Protein AF-A0A8X7TJI8-F1 (afdb_monomer_lite)

Sequence (92 aa):
MGLNLNPILRQELANLDKDTESRKTAMKALKSYVKDLDSKAIPSFLAQVSETKETNSLSGEYTISLYEILARVHGPNIVPRSIPSCPPSSRP

Foldseek 3Di:
DDDPDDVLLVCLLVLCPPDPVSVVVSLVVLLVCLLVDDPVCVVVSLVVLVVSVVPDPSSVVSNVVSVVSNCVRCVVVPDDPDPPPDDPPDDD

pLDDT: mean 71.66, std 13.1, range [38.84, 87.88]

Secondary structure (DSSP, 8-state):
------HHHHHHHHHTTS-HHHHHHHHHHHHHHHHH--TTTHHHHHHHHHHGGGS-TTHHHHHHHHHHHHHHHTHHHHS-S-----------

Radius of gyration: 17.38 Å; chains: 1; bounding box: 61×24×35 Å

Structure (mmCIF, N/CA/C/O backbone):
data_AF-A0A8X7TJI8-F1
#
_entry.id   AF-A0A8X7TJI8-F1
#
loop_
_atom_site.group_PDB
_atom_site.id
_atom_site.type_symbol
_atom_site.label_atom_id
_atom_site.label_alt_id
_atom_site.label_comp_id
_atom_site.label_asym_id
_atom_site.label_entity_id
_atom_site.label_seq_id
_atom_site.pdbx_PDB_ins_code
_atom_site.Cartn_x
_atom_site.Cartn_y
_atom_site.Cartn_z
_atom_site.occupancy
_atom_site.B_iso_or_equiv
_atom_site.auth_seq_id
_atom_site.auth_comp_id
_atom_site.auth_asym_id
_atom_site.auth_atom_id
_atom_site.pdbx_PDB_model_num
ATOM 1 N N . MET A 1 1 ? -11.433 12.811 -13.924 1.00 38.84 1 MET A N 1
ATOM 2 C CA . MET A 1 1 ? -11.788 11.550 -14.610 1.00 38.84 1 MET A CA 1
ATOM 3 C C . MET A 1 1 ? -11.196 10.427 -13.788 1.00 38.84 1 MET A C 1
ATOM 5 O O . MET A 1 1 ? -9.981 10.334 -13.695 1.00 38.84 1 MET A O 1
ATOM 9 N N . GLY A 1 2 ? -12.060 9.714 -13.064 1.00 46.69 2 GLY A N 1
ATOM 10 C CA . GLY A 1 2 ? -11.662 8.752 -12.045 1.00 46.69 2 GLY A CA 1
ATOM 11 C C . GLY A 1 2 ? -10.954 7.569 -12.677 1.00 46.69 2 GLY A C 1
ATOM 12 O O . GLY A 1 2 ? -11.512 6.897 -13.544 1.00 46.69 2 GLY A O 1
ATOM 13 N N . LEU A 1 3 ? -9.722 7.336 -12.236 1.00 53.06 3 LEU A N 1
ATOM 14 C CA . LEU A 1 3 ? -9.038 6.071 -12.428 1.00 53.06 3 LEU A CA 1
ATOM 15 C C . LEU A 1 3 ? -10.051 4.967 -12.043 1.00 53.06 3 LEU A C 1
ATOM 17 O O . LEU A 1 3 ? -10.669 5.031 -10.978 1.00 53.06 3 LEU A O 1
ATOM 21 N N . ASN A 1 4 ? -10.321 4.015 -12.938 1.00 51.31 4 ASN A N 1
ATOM 22 C CA . ASN A 1 4 ? -11.167 2.858 -12.630 1.00 51.31 4 ASN A CA 1
ATOM 23 C C . ASN A 1 4 ? -10.357 1.958 -11.688 1.00 51.31 4 ASN A C 1
ATOM 25 O O . ASN A 1 4 ? -9.578 1.113 -12.118 1.00 51.31 4 ASN A O 1
ATOM 29 N N . LEU A 1 5 ? -10.429 2.276 -10.398 1.00 57.31 5 LEU A N 1
ATOM 30 C CA . LEU A 1 5 ? -9.540 1.758 -9.369 1.00 57.31 5 LEU A CA 1
ATOM 31 C C . LEU A 1 5 ? -10.140 0.538 -8.696 1.00 57.31 5 LEU A C 1
ATOM 33 O O . LEU A 1 5 ? -11.341 0.482 -8.437 1.00 57.31 5 LEU A O 1
ATOM 37 N N . ASN A 1 6 ? -9.260 -0.397 -8.349 1.00 70.19 6 ASN A N 1
ATOM 38 C CA . ASN A 1 6 ? -9.602 -1.565 -7.560 1.00 70.19 6 ASN A CA 1
ATOM 39 C C . ASN A 1 6 ? -10.234 -1.103 -6.225 1.00 70.19 6 ASN A C 1
ATOM 41 O O . ASN A 1 6 ? -9.537 -0.483 -5.414 1.00 70.19 6 ASN A O 1
ATOM 45 N N . PRO A 1 7 ? -11.536 -1.352 -5.986 1.00 73.88 7 PRO A N 1
ATOM 46 C CA . PRO A 1 7 ? -12.248 -0.845 -4.809 1.00 73.88 7 PRO A CA 1
ATOM 47 C C . PRO A 1 7 ? -11.626 -1.344 -3.502 1.00 73.88 7 PRO A C 1
ATOM 49 O O . PRO A 1 7 ? -11.668 -0.650 -2.488 1.00 73.88 7 PRO A O 1
ATOM 52 N N . ILE A 1 8 ? -10.968 -2.502 -3.560 1.00 77.81 8 ILE A N 1
ATOM 53 C CA . ILE A 1 8 ? -10.253 -3.115 -2.445 1.00 77.81 8 ILE A CA 1
ATOM 54 C C . ILE A 1 8 ? -9.111 -2.208 -1.972 1.00 77.81 8 ILE A C 1
ATOM 56 O O . ILE A 1 8 ? -8.954 -1.993 -0.778 1.00 77.81 8 ILE A O 1
ATOM 60 N N . LEU A 1 9 ? -8.348 -1.605 -2.889 1.00 78.50 9 LEU A N 1
ATOM 61 C CA . LEU A 1 9 ? -7.206 -0.771 -2.508 1.00 78.50 9 LEU A CA 1
ATOM 62 C C . LEU A 1 9 ? -7.637 0.485 -1.753 1.00 78.50 9 LEU A C 1
ATOM 64 O O . LEU A 1 9 ? -7.055 0.845 -0.733 1.00 78.50 9 LEU A O 1
ATOM 68 N N . ARG A 1 10 ? -8.684 1.139 -2.261 1.00 79.12 10 ARG A N 1
ATOM 69 C CA . ARG A 1 10 ? -9.256 2.346 -1.657 1.00 79.12 10 ARG A CA 1
ATOM 70 C C . ARG A 1 10 ? -9.819 2.043 -0.273 1.00 79.12 10 ARG A C 1
ATOM 72 O O . ARG A 1 10 ? -9.639 2.840 0.642 1.00 79.12 10 ARG A O 1
ATOM 79 N N . GLN A 1 11 ? -10.458 0.883 -0.122 1.00 82.38 11 GLN A N 1
ATOM 80 C CA . GLN A 1 11 ? -10.969 0.402 1.156 1.00 82.38 11 GLN A CA 1
ATOM 81 C C . GLN A 1 11 ? -9.836 0.207 2.173 1.00 82.38 11 GLN A C 1
ATOM 83 O O . GLN A 1 11 ? -9.948 0.704 3.291 1.00 82.38 11 GLN A O 1
ATOM 88 N N . GLU A 1 12 ? -8.741 -0.452 1.783 1.00 85.69 12 GLU A N 1
ATOM 89 C CA . GLU A 1 12 ? -7.607 -0.692 2.682 1.00 85.69 12 GLU A CA 1
ATOM 90 C C . GLU A 1 12 ? -6.889 0.606 3.058 1.00 85.69 12 GLU A C 1
ATOM 92 O O . GLU A 1 12 ? -6.559 0.805 4.224 1.00 85.69 12 GLU A O 1
ATOM 97 N N . LEU A 1 13 ? -6.715 1.537 2.116 1.00 80.19 13 LEU A N 1
ATOM 98 C CA . LEU A 1 13 ? -6.155 2.852 2.428 1.00 80.19 13 LEU A CA 1
ATOM 99 C C . LEU A 1 13 ? -7.055 3.647 3.389 1.00 80.19 13 LEU A C 1
ATOM 101 O O . LEU A 1 13 ? -6.549 4.251 4.329 1.00 80.19 13 LEU A O 1
ATOM 105 N N . ALA A 1 14 ? -8.381 3.591 3.225 1.00 81.06 14 ALA A N 1
ATOM 106 C CA . ALA A 1 14 ? -9.322 4.207 4.164 1.00 81.06 14 ALA A CA 1
ATOM 107 C C . ALA A 1 14 ? -9.320 3.522 5.544 1.00 81.06 14 ALA A C 1
ATOM 109 O O . ALA A 1 14 ? -9.597 4.160 6.556 1.00 81.06 14 ALA A O 1
ATOM 110 N N . ASN A 1 15 ? -8.998 2.227 5.608 1.00 85.25 15 ASN A N 1
ATOM 111 C CA . ASN A 1 15 ? -8.879 1.481 6.862 1.00 85.25 15 ASN A CA 1
ATOM 112 C C . ASN A 1 15 ? -7.615 1.857 7.663 1.00 85.25 15 ASN A C 1
ATOM 114 O O . ASN A 1 15 ? -7.565 1.576 8.861 1.00 85.25 15 ASN A O 1
ATOM 118 N N . LEU A 1 16 ? -6.620 2.516 7.050 1.00 78.50 16 LEU A N 1
ATOM 119 C CA . LEU A 1 16 ? -5.431 3.017 7.756 1.00 78.50 16 LEU A CA 1
ATOM 120 C C . LEU A 1 16 ? -5.744 4.167 8.726 1.00 78.50 16 LEU A C 1
ATOM 122 O O . LEU A 1 16 ? -5.010 4.329 9.700 1.00 78.50 16 LEU A O 1
ATOM 126 N N . ASP A 1 17 ? -6.812 4.928 8.473 1.00 74.62 17 ASP A N 1
ATOM 127 C CA . ASP A 1 17 ? -7.237 6.088 9.279 1.00 74.62 17 ASP A CA 1
ATOM 128 C C . ASP A 1 17 ? -8.253 5.717 10.380 1.00 74.62 17 ASP A C 1
ATOM 130 O O . ASP A 1 17 ? -8.680 6.556 11.165 1.00 74.62 17 ASP A O 1
ATOM 134 N N . LYS A 1 18 ? -8.648 4.440 10.457 1.00 82.25 18 LYS A N 1
ATOM 135 C CA . LYS A 1 18 ? -9.606 3.944 11.452 1.00 82.25 18 LYS A CA 1
ATOM 136 C C . LYS A 1 18 ? -8.892 3.493 12.736 1.00 82.25 18 LYS A C 1
ATOM 138 O O . LYS A 1 18 ? -7.984 4.137 13.252 1.00 82.25 18 LYS A O 1
ATOM 143 N N . ASP A 1 19 ?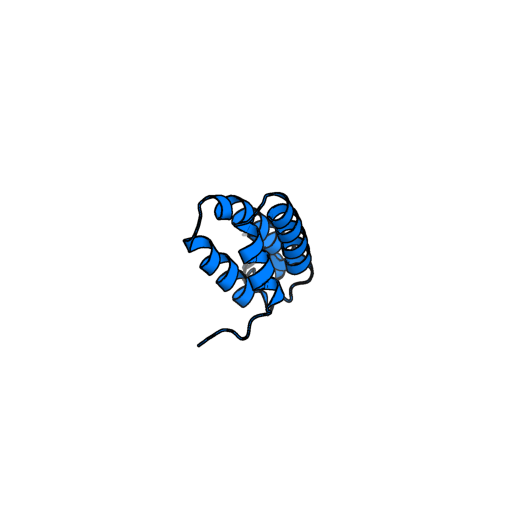 -9.321 2.368 13.287 1.00 86.00 19 ASP A N 1
ATOM 144 C CA . ASP A 1 19 ? -8.777 1.734 14.477 1.00 86.00 19 ASP A CA 1
ATOM 145 C C . ASP A 1 19 ? -7.459 0.980 14.217 1.00 86.00 19 ASP A C 1
ATOM 147 O O . ASP A 1 19 ? -7.104 0.608 13.098 1.00 86.00 19 ASP A O 1
ATOM 151 N N . THR A 1 20 ? -6.707 0.728 15.294 1.00 82.62 20 THR A N 1
ATOM 152 C CA . THR A 1 20 ? -5.385 0.080 15.231 1.00 82.62 20 THR A CA 1
ATOM 153 C C . THR A 1 20 ? -5.430 -1.327 14.626 1.00 82.62 20 THR A C 1
ATOM 155 O O . THR A 1 20 ? -4.481 -1.722 13.945 1.00 82.62 20 THR A O 1
ATOM 158 N N . GLU A 1 21 ? -6.518 -2.067 14.836 1.00 86.88 21 GLU A N 1
ATOM 159 C CA . GLU A 1 21 ? -6.687 -3.419 14.296 1.00 86.88 21 GLU A CA 1
ATOM 160 C C . GLU A 1 21 ? -7.010 -3.384 12.794 1.00 86.88 21 GLU A C 1
ATOM 162 O O . GLU A 1 21 ? -6.365 -4.095 12.012 1.00 86.88 21 GLU A O 1
ATOM 167 N N . SER A 1 22 ? -7.894 -2.478 12.360 1.00 86.00 22 SER A N 1
ATOM 168 C CA . SER A 1 22 ? -8.125 -2.184 10.938 1.00 86.00 22 SER A CA 1
ATOM 169 C C . SER A 1 22 ? -6.843 -1.734 10.245 1.00 86.00 22 SER A C 1
ATOM 171 O O . SER A 1 22 ? -6.501 -2.261 9.190 1.00 86.00 22 SER A O 1
ATOM 173 N N . ARG A 1 23 ? -6.061 -0.849 10.870 1.00 84.12 23 ARG A N 1
ATOM 174 C CA . ARG A 1 23 ? -4.782 -0.355 10.339 1.00 84.12 23 ARG A CA 1
ATOM 175 C C . ARG A 1 23 ? -3.740 -1.461 10.165 1.00 84.12 23 ARG A C 1
ATOM 177 O O . ARG A 1 23 ? -3.085 -1.524 9.125 1.00 84.12 23 ARG A O 1
ATOM 184 N N . LYS A 1 24 ? -3.577 -2.357 11.148 1.00 84.81 24 LYS A N 1
ATOM 185 C CA . LYS A 1 24 ? -2.674 -3.522 11.025 1.00 84.81 24 LYS A CA 1
ATOM 186 C C . LYS A 1 24 ? -3.089 -4.430 9.873 1.00 84.81 24 LYS A C 1
ATOM 188 O O . LYS A 1 24 ? -2.236 -4.869 9.098 1.00 84.81 24 LYS A O 1
ATOM 193 N N . THR A 1 25 ? -4.385 -4.711 9.778 1.00 87.88 25 THR A N 1
ATOM 194 C CA . THR A 1 25 ? -4.949 -5.586 8.746 1.00 87.88 25 THR A CA 1
ATOM 195 C C . THR A 1 25 ? -4.765 -4.968 7.362 1.00 87.88 25 THR A C 1
ATOM 197 O O . THR A 1 25 ? -4.182 -5.610 6.487 1.00 87.88 25 THR A O 1
ATOM 200 N N . ALA A 1 26 ? -5.101 -3.684 7.226 1.00 87.81 26 ALA A N 1
ATOM 201 C CA . ALA A 1 26 ? -4.905 -2.886 6.024 1.00 87.81 26 ALA A CA 1
ATOM 202 C C . ALA A 1 26 ? -3.451 -2.862 5.566 1.00 87.81 26 ALA A C 1
ATOM 204 O O . ALA A 1 26 ? -3.143 -3.138 4.407 1.00 87.81 26 ALA A O 1
ATOM 205 N N . MET A 1 27 ? -2.515 -2.611 6.482 1.00 84.56 27 MET A N 1
ATOM 206 C CA . MET A 1 27 ? -1.094 -2.609 6.144 1.00 84.56 27 MET A CA 1
ATOM 207 C C . MET A 1 27 ? -0.623 -3.988 5.672 1.00 84.56 27 MET A C 1
ATOM 209 O O . MET A 1 27 ? 0.188 -4.080 4.749 1.00 84.56 27 MET A O 1
ATOM 213 N N . LYS A 1 28 ? -1.113 -5.073 6.280 1.00 87.31 28 LYS A N 1
ATOM 214 C CA . LYS A 1 28 ? -0.770 -6.438 5.864 1.00 87.31 28 LYS A CA 1
ATOM 215 C C . LYS A 1 28 ? -1.291 -6.733 4.455 1.00 87.31 28 LYS A C 1
ATOM 217 O O . LYS A 1 28 ? -0.533 -7.263 3.640 1.00 87.31 28 LYS A O 1
ATOM 222 N N . ALA A 1 29 ? -2.531 -6.351 4.162 1.00 87.25 29 ALA A N 1
ATOM 223 C CA . ALA A 1 29 ? -3.130 -6.507 2.842 1.00 87.25 29 ALA A CA 1
ATOM 224 C C . ALA A 1 29 ? -2.392 -5.674 1.788 1.00 87.25 29 ALA A C 1
ATOM 226 O O . ALA A 1 29 ? -1.976 -6.219 0.770 1.00 87.25 29 ALA A O 1
ATOM 227 N N . LEU A 1 30 ? -2.121 -4.395 2.066 1.00 85.31 30 LEU A N 1
ATOM 228 C CA . LEU A 1 30 ? -1.379 -3.497 1.176 1.00 85.31 30 LEU A CA 1
ATOM 229 C C . LEU A 1 30 ? 0.037 -4.009 0.887 1.00 85.31 30 LEU A C 1
ATOM 231 O O . LEU A 1 30 ? 0.468 -4.014 -0.263 1.00 85.31 30 LEU A O 1
ATOM 235 N N . LYS A 1 31 ? 0.753 -4.510 1.901 1.00 83.50 31 LYS A N 1
ATOM 236 C CA . LYS A 1 31 ? 2.071 -5.139 1.705 1.00 83.50 31 LYS A CA 1
ATOM 237 C C . LYS A 1 31 ? 1.998 -6.364 0.799 1.00 83.50 31 LYS A C 1
ATOM 239 O O . LYS A 1 31 ? 2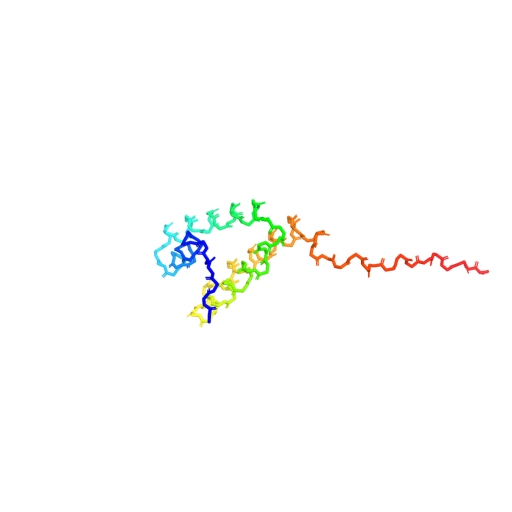.894 -6.558 -0.018 1.00 83.50 31 LYS A O 1
ATOM 244 N N . SER A 1 32 ? 0.974 -7.201 0.961 1.00 85.94 32 SER A N 1
ATOM 245 C CA . SER A 1 32 ? 0.769 -8.364 0.093 1.00 85.94 32 SER A CA 1
ATOM 246 C C . SER A 1 32 ? 0.413 -7.933 -1.328 1.00 85.94 32 SER A C 1
ATOM 248 O O . SER A 1 32 ? 0.962 -8.470 -2.281 1.00 85.94 32 SER A O 1
ATOM 250 N N . TYR A 1 33 ? -0.438 -6.917 -1.461 1.00 84.06 33 TYR A N 1
ATOM 251 C CA . TYR A 1 33 ? -0.856 -6.363 -2.741 1.00 84.06 33 TYR A CA 1
ATOM 252 C C . TYR A 1 33 ? 0.325 -5.792 -3.527 1.00 84.06 33 TYR A C 1
ATOM 254 O O . TYR A 1 33 ? 0.465 -6.095 -4.699 1.00 84.06 33 TYR A O 1
ATOM 262 N N . VAL A 1 34 ? 1.224 -5.034 -2.885 1.00 80.69 34 VAL A N 1
ATOM 263 C CA . VAL A 1 34 ? 2.440 -4.496 -3.528 1.00 80.69 34 VAL A CA 1
ATOM 264 C C . VAL A 1 34 ? 3.366 -5.602 -4.038 1.00 80.69 34 VAL A C 1
ATOM 266 O O . VAL A 1 34 ? 3.993 -5.441 -5.084 1.00 80.69 34 VAL A O 1
ATOM 269 N N . LYS A 1 35 ? 3.463 -6.720 -3.311 1.00 82.56 35 LYS A N 1
ATOM 270 C CA . LYS A 1 35 ? 4.283 -7.865 -3.731 1.00 82.56 35 LYS A CA 1
ATOM 271 C C . LYS A 1 35 ? 3.738 -8.535 -4.990 1.00 82.56 35 LYS A C 1
ATOM 273 O O . LYS A 1 35 ? 4.534 -8.914 -5.837 1.00 82.56 35 LYS A O 1
ATOM 278 N N . ASP A 1 36 ? 2.418 -8.644 -5.093 1.00 82.88 36 ASP A N 1
ATOM 279 C CA . ASP A 1 36 ? 1.717 -9.243 -6.237 1.00 82.88 36 ASP A CA 1
ATOM 280 C C . ASP A 1 36 ? 1.401 -8.221 -7.346 1.00 82.88 36 ASP A C 1
ATOM 282 O O . ASP A 1 36 ? 0.826 -8.549 -8.378 1.00 82.88 36 ASP A O 1
ATOM 286 N N . LEU A 1 37 ? 1.751 -6.950 -7.128 1.00 82.19 37 LEU A N 1
ATOM 287 C CA . LEU A 1 37 ? 1.405 -5.860 -8.026 1.00 82.19 37 LEU A CA 1
ATOM 288 C C . LEU A 1 37 ? 2.153 -5.984 -9.350 1.00 82.19 37 LEU A C 1
ATOM 290 O O . LEU A 1 37 ? 3.374 -6.078 -9.371 1.00 82.19 37 LEU A O 1
ATOM 294 N N . ASP A 1 38 ? 1.441 -5.856 -10.462 1.00 80.25 38 ASP A N 1
ATOM 295 C CA . ASP A 1 38 ? 2.073 -5.764 -11.771 1.00 80.25 38 ASP A CA 1
ATOM 296 C C . ASP A 1 38 ? 2.853 -4.456 -11.943 1.00 80.25 38 ASP A C 1
ATOM 298 O O . ASP A 1 38 ? 2.409 -3.376 -11.539 1.00 80.25 38 ASP A O 1
ATOM 302 N N . SER A 1 39 ? 3.972 -4.517 -12.664 1.00 75.69 39 SER A N 1
ATOM 303 C CA . SER A 1 39 ? 4.803 -3.341 -12.956 1.00 75.69 39 SER A CA 1
ATOM 304 C C . SER A 1 39 ? 4.043 -2.233 -13.700 1.00 75.69 39 SER A C 1
ATOM 306 O O . SER A 1 39 ? 4.320 -1.048 -13.516 1.00 75.69 39 SER A O 1
ATOM 308 N N . LYS A 1 40 ? 3.005 -2.599 -14.461 1.00 78.62 40 LYS A N 1
ATOM 309 C CA . LYS A 1 40 ? 2.080 -1.668 -15.133 1.00 78.62 40 LYS A CA 1
ATOM 310 C C . LYS A 1 40 ? 1.080 -0.998 -14.184 1.00 78.62 40 LYS A C 1
ATOM 312 O O . LYS A 1 40 ? 0.583 0.082 -14.490 1.00 78.62 40 LYS A O 1
ATOM 317 N N . ALA A 1 41 ? 0.773 -1.628 -13.051 1.00 78.44 41 ALA A N 1
ATOM 318 C CA . ALA A 1 41 ? -0.149 -1.111 -12.043 1.00 78.44 41 ALA A CA 1
ATOM 319 C C . ALA A 1 41 ? 0.557 -0.228 -10.997 1.00 78.44 41 ALA A C 1
ATOM 321 O O . ALA A 1 41 ? -0.107 0.570 -10.333 1.00 78.44 41 ALA A O 1
ATOM 322 N N . ILE A 1 42 ? 1.893 -0.299 -10.903 1.00 79.25 42 ILE A N 1
ATOM 323 C CA . ILE A 1 42 ? 2.726 0.550 -10.030 1.00 79.25 42 ILE A CA 1
ATOM 324 C C . ILE A 1 42 ? 2.387 2.043 -10.143 1.00 79.25 42 ILE A C 1
ATOM 326 O O . ILE A 1 42 ? 2.120 2.648 -9.106 1.00 79.25 42 ILE A O 1
ATOM 330 N N . PRO A 1 43 ? 2.345 2.675 -11.334 1.00 79.12 43 PRO A N 1
ATOM 331 C CA . PRO A 1 43 ? 2.120 4.119 -11.425 1.00 79.12 43 PRO A CA 1
ATOM 332 C C . PRO A 1 43 ? 0.753 4.527 -10.857 1.00 79.12 43 PRO A C 1
ATOM 334 O O . PRO A 1 43 ? 0.641 5.525 -10.149 1.00 79.12 43 PRO A O 1
ATOM 337 N N . SER A 1 44 ? -0.275 3.708 -11.105 1.00 78.50 44 SER A N 1
ATOM 338 C CA . SER A 1 44 ? -1.631 3.924 -10.576 1.00 78.50 44 SER A CA 1
ATOM 339 C C . SER A 1 44 ? -1.716 3.685 -9.068 1.00 78.50 44 SER A C 1
ATOM 341 O O . SER A 1 44 ? -2.496 4.332 -8.368 1.00 78.50 44 SER A O 1
ATOM 343 N N . PHE A 1 45 ? -0.921 2.747 -8.557 1.00 80.25 45 PHE A N 1
ATOM 344 C CA . PHE A 1 45 ? -0.806 2.480 -7.133 1.00 80.25 45 PHE A CA 1
ATOM 345 C C . PHE A 1 45 ? -0.138 3.651 -6.396 1.00 80.25 45 PHE A C 1
ATOM 347 O O . PHE A 1 45 ? -0.675 4.145 -5.406 1.00 80.25 45 PHE A O 1
ATOM 354 N N . LEU A 1 46 ? 0.983 4.152 -6.922 1.00 78.81 46 LEU A N 1
ATOM 355 C CA . LEU A 1 46 ? 1.708 5.285 -6.345 1.00 78.81 46 LEU A CA 1
ATOM 356 C C . LEU A 1 46 ? 0.871 6.566 -6.319 1.00 78.81 46 LEU A C 1
ATOM 358 O O . LEU A 1 46 ? 0.890 7.278 -5.315 1.00 78.81 46 LEU A O 1
ATOM 362 N N . ALA A 1 47 ? 0.113 6.835 -7.386 1.00 79.62 47 ALA A N 1
ATOM 363 C CA . ALA A 1 47 ? -0.802 7.972 -7.436 1.00 79.62 47 ALA A CA 1
ATOM 364 C C . ALA A 1 47 ? -1.826 7.928 -6.287 1.00 79.62 47 ALA A C 1
ATOM 366 O O . ALA A 1 47 ? -2.011 8.927 -5.600 1.00 79.62 47 ALA A O 1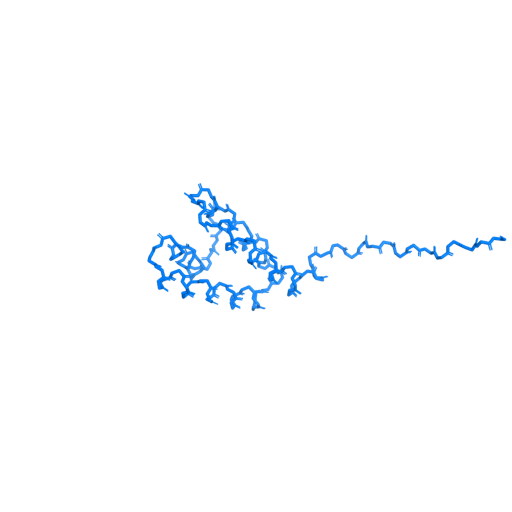
ATOM 367 N N . GLN A 1 48 ? -2.417 6.760 -6.006 1.00 75.25 48 GLN A N 1
ATOM 368 C CA . GLN A 1 48 ? -3.396 6.603 -4.922 1.00 75.25 48 GLN A CA 1
ATOM 369 C C . GLN A 1 48 ? -2.794 6.757 -3.532 1.00 75.25 48 GLN A C 1
ATOM 371 O O . GLN A 1 48 ? -3.360 7.466 -2.706 1.00 75.25 48 GLN A O 1
ATOM 376 N N . VAL A 1 49 ? -1.653 6.114 -3.266 1.00 76.00 49 VAL A N 1
ATOM 377 C CA . VAL A 1 49 ? -0.976 6.266 -1.968 1.00 76.00 49 VAL A CA 1
ATOM 378 C C . VAL A 1 49 ? -0.636 7.740 -1.733 1.00 76.00 49 VAL A C 1
ATOM 380 O O . VAL A 1 49 ? -0.826 8.251 -0.629 1.00 76.00 49 VAL A O 1
ATOM 383 N N . SER A 1 50 ? -0.214 8.452 -2.783 1.00 73.44 50 SER A N 1
ATOM 384 C CA . SER A 1 50 ? 0.064 9.884 -2.701 1.00 73.44 50 SER A CA 1
ATOM 385 C C . SER A 1 50 ? -1.189 10.739 -2.482 1.00 73.44 50 SER A C 1
ATOM 387 O O . SER A 1 50 ? -1.103 11.722 -1.754 1.00 73.44 50 SER A O 1
ATOM 389 N N . GLU A 1 51 ? -2.334 10.387 -3.068 1.00 73.62 51 GLU A N 1
ATOM 390 C CA . GLU A 1 51 ? -3.608 11.098 -2.863 1.00 73.62 51 GLU A CA 1
ATOM 391 C C . GLU A 1 51 ? -4.096 10.930 -1.413 1.00 73.62 51 GLU A C 1
ATOM 393 O O . GLU A 1 51 ? -4.534 11.879 -0.771 1.00 73.62 51 GLU A O 1
ATOM 398 N N . THR A 1 52 ? -3.882 9.749 -0.827 1.00 66.44 52 THR A N 1
ATOM 399 C CA . THR A 1 52 ? -4.171 9.488 0.595 1.00 66.44 52 THR A CA 1
ATOM 400 C C . THR A 1 52 ? -3.175 10.127 1.568 1.00 66.44 52 THR A C 1
ATOM 402 O O . THR A 1 52 ? -3.396 10.124 2.779 1.00 66.44 52 THR A O 1
ATOM 405 N N . LYS A 1 53 ? -2.073 10.696 1.059 1.00 58.06 53 LYS A N 1
ATOM 406 C CA . LYS A 1 53 ? -1.046 11.391 1.852 1.00 58.06 53 LYS A CA 1
ATOM 407 C C . LYS A 1 53 ? -1.484 12.792 2.286 1.00 58.06 53 LYS A C 1
ATOM 409 O O . LYS A 1 53 ? -0.869 13.352 3.188 1.00 58.06 53 LYS A O 1
ATOM 414 N N . GLU A 1 54 ? -2.512 13.363 1.659 1.00 54.03 54 GLU A N 1
ATOM 415 C CA . GLU A 1 54 ? -2.964 14.722 1.977 1.00 54.03 54 GLU A CA 1
ATOM 416 C C . GLU A 1 54 ? -3.672 14.800 3.340 1.00 54.03 54 GLU A C 1
ATOM 418 O O . GLU A 1 54 ? -3.768 15.878 3.918 1.00 54.03 54 GLU A O 1
ATOM 423 N N . THR A 1 55 ? -4.122 13.669 3.901 1.00 51.28 55 THR A N 1
ATOM 424 C CA . THR A 1 55 ? -5.065 13.716 5.025 1.00 51.28 55 THR A CA 1
ATOM 425 C C . THR A 1 55 ? -4.451 13.569 6.419 1.00 51.28 55 THR A C 1
ATOM 427 O O . THR A 1 55 ? -4.991 14.202 7.311 1.00 51.28 55 THR A O 1
ATOM 430 N N . ASN A 1 56 ? -3.350 12.837 6.676 1.00 52.50 56 ASN A N 1
ATOM 431 C CA . ASN A 1 56 ? -2.845 12.706 8.063 1.00 52.50 56 ASN A CA 1
ATOM 432 C C . ASN A 1 56 ? -1.376 12.257 8.218 1.00 52.50 56 ASN A C 1
ATOM 434 O O . ASN A 1 56 ? -0.882 11.372 7.518 1.00 52.50 56 ASN A O 1
ATOM 438 N N . SER A 1 57 ? -0.706 12.802 9.239 1.00 51.22 57 SER A N 1
ATOM 439 C CA . SER A 1 57 ? 0.707 12.591 9.611 1.00 51.22 57 SER A CA 1
ATOM 440 C C . SER A 1 57 ? 1.101 11.138 9.928 1.00 51.22 57 SER A C 1
ATOM 442 O O . SER A 1 57 ? 2.268 10.781 9.796 1.00 51.22 57 SER A O 1
ATOM 444 N N . LEU A 1 58 ? 0.139 10.280 10.290 1.00 51.09 58 LEU A N 1
ATOM 445 C CA . LEU A 1 58 ? 0.346 8.837 10.491 1.00 51.09 58 LEU A CA 1
ATOM 446 C C . LEU A 1 58 ? 0.600 8.083 9.175 1.00 51.09 58 LEU A C 1
ATOM 448 O O . LEU A 1 58 ? 1.191 7.008 9.188 1.00 51.09 58 LEU A O 1
ATOM 452 N N . SER A 1 59 ? 0.199 8.647 8.032 1.00 59.69 59 SER A N 1
ATOM 453 C CA . SER A 1 59 ? 0.368 8.044 6.704 1.00 59.69 59 SER A CA 1
ATOM 454 C C . SER A 1 59 ? 1.838 7.968 6.262 1.00 59.69 59 SER A C 1
ATOM 456 O O . SER A 1 59 ? 2.207 7.085 5.486 1.00 59.69 59 SER A O 1
ATOM 458 N N . GLY A 1 60 ? 2.714 8.841 6.779 1.00 63.75 60 GLY A N 1
ATOM 459 C CA . GLY A 1 60 ? 4.103 8.969 6.321 1.00 63.75 60 GLY A CA 1
ATOM 460 C C . GLY A 1 60 ? 4.946 7.704 6.506 1.00 63.75 60 GLY A C 1
ATOM 461 O O . GLY A 1 60 ? 5.576 7.240 5.558 1.00 63.75 60 GLY A O 1
ATOM 462 N N . GLU A 1 61 ? 4.916 7.098 7.693 1.00 69.94 61 GLU A N 1
ATOM 463 C CA . GLU A 1 61 ? 5.707 5.898 8.015 1.00 69.94 61 GLU A CA 1
ATOM 464 C C . GLU A 1 61 ? 5.265 4.680 7.185 1.00 69.94 61 GLU A C 1
ATOM 466 O O . GLU A 1 61 ? 6.086 3.899 6.689 1.00 69.94 61 GLU A O 1
ATOM 471 N N . TYR A 1 62 ? 3.952 4.546 6.974 1.00 73.00 62 TYR A N 1
ATOM 472 C CA . TYR A 1 62 ? 3.369 3.493 6.142 1.00 73.00 62 TYR A CA 1
ATOM 473 C C . TYR A 1 62 ? 3.697 3.696 4.670 1.00 73.00 62 TYR A C 1
ATOM 475 O O . TYR A 1 62 ? 4.083 2.747 3.988 1.00 73.00 62 TYR A O 1
ATOM 483 N N . THR A 1 63 ? 3.611 4.939 4.210 1.00 74.81 63 THR A N 1
ATOM 484 C CA . THR A 1 63 ? 3.970 5.345 2.856 1.00 74.81 63 THR A CA 1
ATOM 485 C C . THR A 1 63 ? 5.426 4.985 2.569 1.00 74.81 63 THR A C 1
ATOM 487 O O . THR A 1 63 ? 5.698 4.282 1.597 1.00 74.81 63 THR A O 1
ATOM 490 N N . ILE A 1 64 ? 6.353 5.352 3.459 1.00 78.19 64 ILE A N 1
ATOM 491 C CA . ILE A 1 64 ? 7.779 5.012 3.343 1.00 78.19 64 ILE A CA 1
ATOM 492 C C . ILE A 1 64 ? 7.980 3.490 3.282 1.00 78.19 64 ILE A C 1
ATOM 494 O O . ILE A 1 64 ? 8.644 3.001 2.369 1.00 78.19 64 ILE A O 1
ATOM 498 N N . SER A 1 65 ? 7.353 2.726 4.187 1.00 80.38 65 SER A N 1
ATOM 499 C CA . SER A 1 65 ? 7.420 1.253 4.171 1.00 80.38 65 SER A CA 1
ATOM 500 C C . SER A 1 65 ? 6.929 0.648 2.853 1.00 80.38 65 SER A C 1
ATOM 502 O O . SER A 1 65 ? 7.492 -0.332 2.365 1.00 80.38 65 SER A O 1
ATOM 504 N N . LEU A 1 66 ? 5.864 1.202 2.276 1.00 79.31 66 LEU A N 1
ATOM 505 C CA . LEU A 1 66 ? 5.308 0.726 1.016 1.00 79.31 66 LEU A CA 1
ATOM 506 C C . LEU A 1 66 ? 6.205 1.048 -0.176 1.00 79.31 66 LEU A C 1
ATOM 508 O O . LEU A 1 66 ? 6.453 0.160 -0.993 1.00 79.31 66 LEU A O 1
ATOM 512 N N . TYR A 1 67 ? 6.721 2.275 -0.252 1.00 79.69 67 TYR A N 1
ATOM 513 C CA . TYR A 1 67 ? 7.689 2.667 -1.275 1.00 79.69 67 TYR A CA 1
ATOM 514 C C . TYR A 1 67 ? 8.956 1.814 -1.205 1.00 79.69 67 TYR A C 1
ATOM 516 O O . TYR A 1 67 ? 9.460 1.404 -2.247 1.00 79.69 67 TYR A O 1
ATOM 524 N N . GLU A 1 68 ? 9.446 1.489 -0.006 1.00 82.12 68 GLU A N 1
ATOM 525 C CA . GLU A 1 68 ? 10.627 0.638 0.148 1.00 82.12 68 GLU A CA 1
ATOM 526 C C . GLU A 1 68 ? 10.378 -0.782 -0.378 1.00 82.12 68 GLU A C 1
ATOM 528 O O . GLU A 1 68 ? 11.182 -1.309 -1.146 1.00 82.12 68 GLU A O 1
ATOM 533 N N . ILE A 1 69 ? 9.254 -1.408 -0.013 1.00 82.06 69 ILE A N 1
ATOM 534 C CA . ILE A 1 69 ? 8.908 -2.750 -0.509 1.00 82.06 69 ILE A CA 1
ATOM 535 C C . ILE A 1 69 ? 8.742 -2.721 -2.027 1.00 82.06 69 ILE A C 1
ATOM 537 O O . ILE A 1 69 ? 9.238 -3.610 -2.716 1.00 82.06 69 ILE A O 1
ATOM 541 N N . LEU A 1 70 ? 8.096 -1.683 -2.551 1.00 80.25 70 LEU A N 1
ATOM 542 C CA . LEU A 1 70 ? 7.907 -1.503 -3.982 1.00 80.25 70 LEU A CA 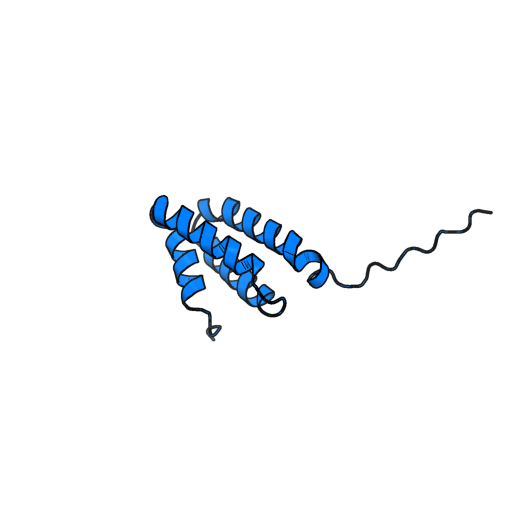1
ATOM 543 C C . LEU A 1 70 ? 9.254 -1.335 -4.703 1.00 80.25 70 LEU A C 1
ATOM 545 O O . LEU A 1 70 ? 9.487 -1.990 -5.713 1.00 80.25 70 LEU A O 1
ATOM 549 N N . ALA A 1 71 ? 10.186 -0.561 -4.147 1.00 81.44 71 ALA A N 1
ATOM 550 C CA . ALA A 1 71 ? 11.545 -0.436 -4.666 1.00 81.44 71 ALA A CA 1
ATOM 551 C C . ALA A 1 71 ? 12.363 -1.734 -4.536 1.00 81.44 71 ALA A C 1
ATOM 553 O O . ALA A 1 71 ? 13.218 -1.998 -5.370 1.00 81.44 71 ALA A O 1
ATOM 554 N N . ARG A 1 72 ? 12.113 -2.590 -3.542 1.00 78.81 72 ARG A N 1
ATOM 555 C CA . ARG A 1 72 ? 12.801 -3.890 -3.435 1.00 78.81 72 ARG A CA 1
ATOM 556 C C . ARG A 1 72 ? 12.262 -4.927 -4.417 1.00 78.81 72 ARG A C 1
ATOM 558 O O . ARG A 1 72 ? 13.045 -5.648 -5.024 1.00 78.81 72 ARG A O 1
ATOM 565 N N . VAL A 1 73 ? 10.940 -5.026 -4.538 1.00 78.56 73 VAL A N 1
ATOM 566 C CA . VAL A 1 73 ? 10.273 -6.039 -5.373 1.00 78.56 73 VAL A CA 1
ATOM 567 C C . VAL A 1 73 ? 10.327 -5.637 -6.840 1.00 78.56 73 VAL A C 1
ATOM 569 O O . VAL A 1 73 ? 10.682 -6.437 -7.700 1.00 78.56 73 VAL A O 1
ATOM 572 N N . HIS A 1 74 ? 10.013 -4.374 -7.116 1.00 77.19 74 HIS A N 1
ATOM 573 C CA . HIS A 1 74 ? 9.860 -3.866 -8.471 1.00 77.19 74 HIS A CA 1
ATOM 574 C C . HIS A 1 74 ? 10.965 -2.924 -8.895 1.00 77.19 74 HIS A C 1
ATOM 576 O O . HIS A 1 74 ? 11.054 -2.666 -10.088 1.00 77.19 74 HIS A O 1
ATOM 582 N N . GLY A 1 75 ? 11.821 -2.452 -7.980 1.00 66.75 75 GLY A N 1
ATOM 583 C CA . GLY A 1 75 ? 12.956 -1.563 -8.268 1.00 66.75 75 GLY A CA 1
ATOM 584 C C . GLY A 1 75 ? 13.652 -1.856 -9.587 1.00 66.75 75 GLY A C 1
ATOM 585 O O . GLY A 1 75 ? 13.685 -0.956 -10.414 1.00 66.75 75 GLY A O 1
ATOM 586 N N . PRO A 1 76 ? 14.099 -3.101 -9.851 1.00 66.88 76 PRO A N 1
ATOM 587 C CA . PRO A 1 76 ? 14.768 -3.475 -11.101 1.00 66.88 76 PRO A CA 1
ATOM 588 C C . PRO A 1 76 ? 13.961 -3.196 -12.382 1.00 66.88 76 PRO A C 1
ATOM 590 O O . PRO A 1 76 ? 14.558 -2.983 -13.432 1.00 66.88 76 PRO A O 1
ATOM 593 N N . ASN A 1 77 ? 12.626 -3.190 -12.300 1.00 61.59 77 ASN A N 1
ATOM 594 C CA . ASN A 1 77 ? 11.703 -2.837 -13.386 1.00 61.59 77 ASN A CA 1
ATOM 595 C C . ASN A 1 77 ? 11.394 -1.332 -13.462 1.00 61.59 77 ASN A C 1
ATOM 597 O O . ASN A 1 77 ? 10.995 -0.855 -14.521 1.00 61.59 77 ASN A O 1
ATOM 601 N N . ILE A 1 78 ? 11.540 -0.590 -12.358 1.00 59.84 78 ILE A N 1
ATOM 602 C CA . ILE A 1 78 ? 11.307 0.867 -12.298 1.00 59.84 78 ILE A CA 1
ATOM 603 C C . ILE A 1 78 ? 12.590 1.667 -12.551 1.00 59.84 78 ILE A C 1
ATOM 605 O O . ILE A 1 78 ? 12.504 2.856 -12.857 1.00 59.84 78 ILE A O 1
ATOM 609 N N . VAL A 1 79 ? 13.777 1.050 -12.441 1.00 52.34 79 VAL A N 1
ATO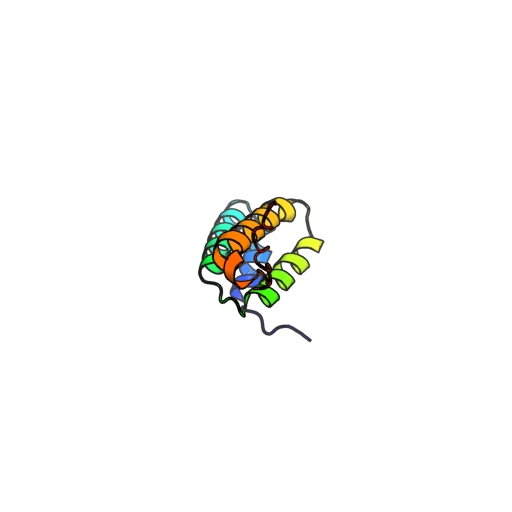M 610 C CA . VAL A 1 79 ? 15.027 1.702 -12.846 1.00 52.34 79 VAL A CA 1
ATOM 611 C C . VAL A 1 79 ? 15.033 1.800 -14.372 1.00 52.34 79 VAL A C 1
ATOM 613 O O . VAL A 1 79 ? 14.916 0.772 -15.046 1.00 52.34 79 VAL A O 1
ATOM 616 N N . PRO A 1 80 ? 15.219 2.996 -14.955 1.00 48.44 80 PRO A N 1
ATOM 617 C CA . PRO A 1 80 ? 15.556 3.097 -16.362 1.00 48.44 80 PRO A CA 1
ATOM 618 C C . PRO A 1 80 ? 16.805 2.249 -16.584 1.00 48.44 80 PRO A C 1
ATOM 620 O O . PRO A 1 80 ? 17.805 2.415 -15.882 1.00 48.44 80 PRO A O 1
ATOM 623 N N . ARG A 1 81 ? 16.741 1.323 -17.539 1.00 51.69 81 ARG A N 1
ATOM 624 C CA . ARG A 1 81 ? 17.858 0.494 -18.008 1.00 51.69 81 ARG A CA 1
ATOM 625 C C . ARG A 1 81 ? 18.892 1.365 -18.739 1.00 51.69 81 ARG A C 1
ATOM 627 O O . ARG A 1 81 ? 19.157 1.178 -19.919 1.00 51.69 81 ARG A O 1
ATOM 634 N N . SER A 1 82 ? 19.436 2.340 -18.023 1.00 47.81 82 SER A N 1
ATOM 635 C CA . SER A 1 82 ? 20.322 3.394 -18.503 1.00 47.81 82 SER A CA 1
ATOM 636 C C . SER A 1 82 ? 21.329 3.749 -17.409 1.00 47.81 82 SER A C 1
ATOM 638 O O . SER A 1 82 ? 21.565 4.916 -17.121 1.00 47.81 82 SER A O 1
ATOM 640 N N . ILE A 1 83 ? 21.929 2.743 -16.775 1.00 47.94 83 ILE A N 1
ATOM 641 C CA . ILE A 1 83 ? 23.300 2.907 -16.298 1.00 47.94 83 ILE A CA 1
ATOM 642 C C . ILE A 1 83 ? 24.193 2.606 -17.504 1.00 47.94 83 ILE A C 1
ATOM 644 O O . ILE A 1 83 ? 24.325 1.434 -17.863 1.00 47.94 83 ILE A O 1
ATOM 648 N N . PRO A 1 84 ? 24.765 3.610 -18.198 1.00 49.06 84 PRO A N 1
ATOM 649 C CA . PRO A 1 84 ? 25.873 3.323 -19.086 1.00 49.06 84 PRO A CA 1
ATOM 650 C C . PRO A 1 84 ? 26.975 2.766 -18.190 1.00 49.06 84 PRO A C 1
ATOM 652 O O . PRO A 1 84 ? 27.514 3.455 -17.328 1.00 49.06 84 PRO A O 1
ATOM 655 N N . SER A 1 85 ? 27.238 1.475 -18.342 1.00 50.22 85 SER A N 1
ATOM 656 C CA . SER A 1 85 ? 28.427 0.817 -17.831 1.00 50.22 85 SER A CA 1
ATOM 657 C C . SER A 1 85 ? 29.632 1.656 -18.248 1.00 50.22 85 SER A C 1
ATOM 659 O O . SER A 1 85 ? 29.995 1.668 -19.425 1.00 50.22 85 SER A O 1
ATOM 661 N N . CYS A 1 86 ? 30.201 2.409 -17.303 1.00 47.97 86 CYS A N 1
ATOM 662 C CA . CYS A 1 86 ? 31.456 3.115 -17.505 1.00 47.97 86 CYS A CA 1
ATOM 663 C C . CYS A 1 86 ? 32.485 2.099 -18.022 1.00 47.97 86 CYS A C 1
ATOM 665 O O . CYS A 1 86 ? 32.710 1.092 -17.341 1.00 47.97 86 CYS A O 1
ATOM 667 N N . PRO A 1 87 ? 33.104 2.306 -19.197 1.00 60.59 87 PRO A N 1
ATOM 668 C CA . PRO A 1 87 ? 34.222 1.469 -19.589 1.00 60.59 87 PRO A CA 1
ATOM 669 C C . PRO A 1 87 ? 35.368 1.697 -18.589 1.00 60.59 87 PRO A C 1
ATOM 671 O O . PRO A 1 87 ? 35.571 2.835 -18.147 1.00 60.59 87 PRO A O 1
ATOM 674 N N . PRO A 1 88 ? 36.117 0.649 -18.199 1.00 58.66 88 PRO A N 1
ATOM 675 C CA . PRO A 1 88 ? 37.319 0.833 -17.405 1.00 58.66 88 PRO A CA 1
ATOM 676 C C . PRO A 1 88 ? 38.282 1.686 -18.229 1.00 58.66 88 PRO A C 1
ATOM 678 O O . PRO A 1 88 ? 38.783 1.251 -19.263 1.00 58.66 88 PRO A O 1
ATOM 681 N N . SER A 1 89 ? 38.482 2.930 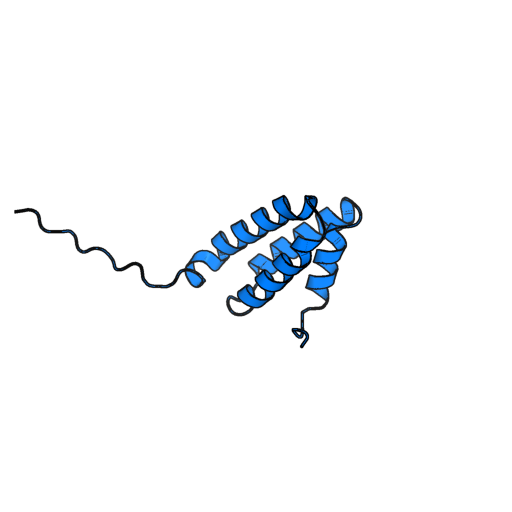-17.796 1.00 59.81 89 SER A N 1
ATOM 682 C CA . SER A 1 89 ? 39.440 3.836 -18.416 1.00 59.81 89 SER A CA 1
ATOM 683 C C . SER A 1 89 ? 40.825 3.212 -18.267 1.00 59.81 89 SER A C 1
ATOM 685 O O . SER A 1 89 ? 41.356 3.116 -17.156 1.00 59.81 89 SER A O 1
ATOM 687 N N . SER A 1 90 ? 41.357 2.705 -19.380 1.00 61.03 90 SER A N 1
ATOM 688 C CA . SER A 1 90 ? 42.724 2.220 -19.508 1.00 61.03 90 SER A CA 1
ATOM 689 C C . SER A 1 90 ? 43.668 3.316 -19.032 1.00 61.03 90 SER A C 1
ATOM 691 O O . SER A 1 90 ? 43.738 4.394 -19.619 1.00 61.03 90 SER A O 1
ATOM 693 N N . ARG A 1 91 ? 44.356 3.049 -17.926 1.00 56.22 91 ARG A N 1
ATOM 694 C CA . ARG A 1 91 ? 45.407 3.915 -17.405 1.00 56.22 91 ARG A CA 1
ATOM 695 C C . ARG A 1 91 ? 46.701 3.574 -18.167 1.00 56.22 91 ARG A C 1
ATOM 697 O O . ARG A 1 91 ? 47.057 2.394 -18.143 1.00 56.22 91 ARG A O 1
ATOM 704 N N . PRO A 1 92 ? 47.340 4.520 -18.879 1.00 66.62 92 PRO A N 1
ATOM 705 C CA . PRO A 1 92 ? 48.697 4.329 -19.386 1.00 66.62 92 PRO A CA 1
ATOM 706 C C . PRO A 1 92 ? 49.727 4.354 -18.250 1.00 66.62 92 PRO A C 1
ATOM 708 O O . PRO A 1 92 ? 49.435 4.966 -17.192 1.00 66.62 92 PRO A O 1
#

Organism: Brassica carinata (NCBI:txid52824)